Protein AF-W4UTH5-F1 (afdb_monomer_lite)

Radius of gyration: 25.4 Å; chains: 1; bounding box: 70×34×56 Å

Structure (mmCIF, N/CA/C/O backbone):
data_AF-W4UTH5-F1
#
_entry.id   AF-W4UTH5-F1
#
loop_
_atom_site.group_PDB
_atom_site.id
_atom_site.type_symbol
_atom_site.label_atom_id
_atom_site.label_alt_id
_atom_site.label_comp_id
_atom_site.label_asym_id
_atom_site.label_entity_id
_atom_site.label_seq_id
_atom_site.pdbx_PDB_ins_code
_atom_site.Cartn_x
_atom_site.Cartn_y
_atom_site.Cartn_z
_atom_site.occupancy
_atom_site.B_iso_or_equiv
_atom_site.auth_seq_id
_atom_site.auth_comp_id
_atom_site.auth_asym_id
_atom_site.auth_atom_id
_atom_site.pdbx_PDB_model_num
ATOM 1 N N . MET A 1 1 ? 49.641 19.601 -12.148 1.00 59.34 1 MET A N 1
ATOM 2 C CA . MET A 1 1 ? 48.219 20.022 -12.135 1.00 59.34 1 MET A CA 1
ATOM 3 C C . MET A 1 1 ? 47.250 18.957 -12.651 1.00 59.34 1 MET A C 1
ATOM 5 O O . MET A 1 1 ? 46.282 18.694 -11.956 1.00 59.34 1 MET A O 1
ATOM 9 N N . MET A 1 2 ? 47.511 18.288 -13.783 1.00 65.88 2 MET A N 1
ATOM 10 C CA . MET A 1 2 ? 46.559 17.342 -14.404 1.00 65.88 2 MET A CA 1
ATOM 11 C C . MET A 1 2 ? 46.146 16.145 -13.520 1.00 65.88 2 MET A C 1
ATOM 13 O O . MET A 1 2 ? 44.988 15.759 -13.511 1.00 65.88 2 MET A O 1
ATOM 17 N N . LYS A 1 3 ? 47.061 15.615 -12.693 1.00 69.50 3 LYS A N 1
ATOM 18 C CA . LYS A 1 3 ? 46.782 14.488 -11.779 1.00 69.50 3 LYS A CA 1
ATOM 19 C C . LYS A 1 3 ? 45.758 14.845 -10.690 1.00 69.50 3 LYS A C 1
ATOM 21 O O . LYS A 1 3 ? 44.856 14.064 -10.431 1.00 69.50 3 LYS A O 1
ATOM 26 N N . SER A 1 4 ? 45.879 16.038 -10.097 1.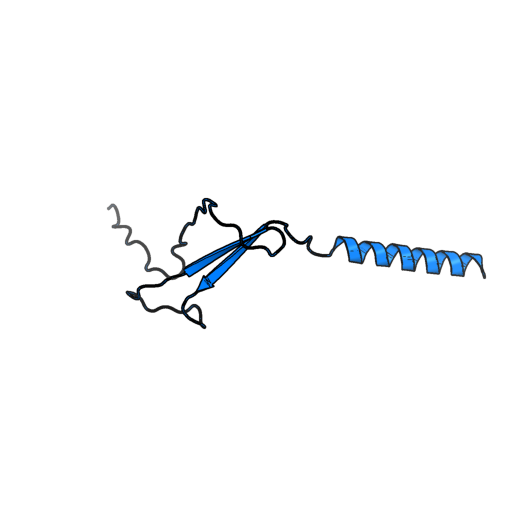00 77.12 4 SER A N 1
ATOM 27 C CA . SER A 1 4 ? 44.960 16.527 -9.055 1.00 77.12 4 SER A CA 1
ATOM 28 C C . SER A 1 4 ? 43.553 16.769 -9.613 1.00 77.12 4 SER A C 1
ATOM 30 O O . SER A 1 4 ? 42.567 16.403 -8.984 1.00 77.12 4 SER A O 1
ATOM 32 N N . LEU A 1 5 ? 43.460 17.276 -10.849 1.00 85.81 5 LEU A N 1
ATOM 33 C CA . LEU A 1 5 ? 42.184 17.442 -11.547 1.00 85.81 5 LEU A CA 1
ATOM 34 C C . LEU A 1 5 ? 41.489 16.094 -11.800 1.00 85.81 5 LEU A C 1
ATOM 36 O O . LEU A 1 5 ? 40.295 15.970 -11.545 1.00 85.81 5 LEU A O 1
ATOM 40 N N . CYS A 1 6 ? 42.233 15.067 -12.228 1.00 85.75 6 CYS A N 1
ATOM 41 C CA . CYS A 1 6 ? 41.679 13.723 -12.405 1.00 85.75 6 CYS A CA 1
ATOM 42 C C . CYS A 1 6 ? 41.175 13.115 -11.087 1.00 85.75 6 CYS A C 1
ATOM 44 O O . CYS A 1 6 ? 40.118 12.491 -11.079 1.00 85.75 6 CYS A O 1
ATOM 46 N N . PHE A 1 7 ?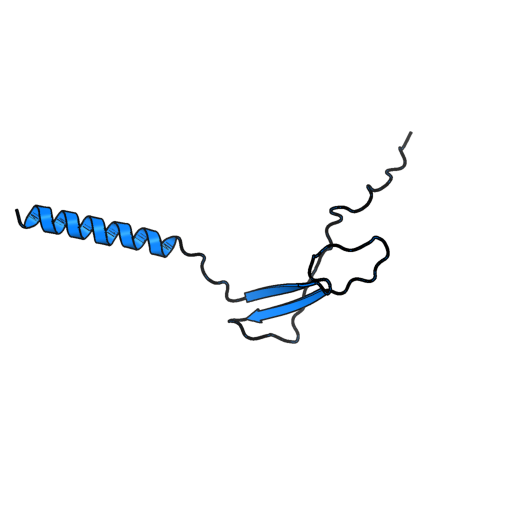 41.888 13.321 -9.971 1.00 88.94 7 PHE A N 1
ATOM 47 C CA . PHE A 1 7 ? 41.436 12.873 -8.647 1.00 88.94 7 PHE A CA 1
ATOM 48 C C . PHE A 1 7 ? 40.134 13.556 -8.214 1.00 88.94 7 PHE A C 1
ATOM 50 O O . PHE A 1 7 ? 39.246 12.900 -7.672 1.00 88.94 7 PHE A O 1
ATOM 57 N N . LEU A 1 8 ? 40.000 14.854 -8.488 1.00 90.88 8 LEU A N 1
ATOM 58 C CA . LEU A 1 8 ? 38.798 15.621 -8.161 1.00 90.88 8 LEU A CA 1
ATOM 59 C C . LEU A 1 8 ? 37.591 15.153 -8.987 1.00 90.88 8 LEU A C 1
ATOM 61 O O . LEU A 1 8 ? 36.493 15.006 -8.457 1.00 90.88 8 LEU A O 1
ATOM 65 N N . LEU A 1 9 ? 37.819 14.832 -10.264 1.00 91.19 9 LEU A N 1
ATOM 66 C CA . LEU A 1 9 ? 36.796 14.279 -11.151 1.00 91.19 9 LEU A CA 1
ATOM 67 C C . LEU A 1 9 ? 36.356 12.871 -10.710 1.00 91.19 9 LEU A C 1
ATOM 69 O O . LEU A 1 9 ? 35.165 12.574 -10.689 1.00 91.19 9 LEU A O 1
ATOM 73 N N . LEU A 1 10 ? 37.306 12.029 -10.292 1.00 90.94 10 LEU A N 1
ATOM 74 C CA . LEU A 1 10 ? 37.035 10.697 -9.741 1.00 90.94 10 LEU A CA 1
ATOM 75 C C . LEU A 1 10 ? 36.204 10.759 -8.454 1.00 90.94 10 LEU A C 1
ATOM 77 O O . LEU A 1 10 ? 35.251 9.996 -8.314 1.00 90.94 10 LEU A O 1
ATOM 81 N N . MET A 1 11 ? 36.517 11.688 -7.547 1.00 89.25 11 MET A N 1
ATOM 82 C CA . MET A 1 11 ? 35.735 11.909 -6.324 1.00 89.25 11 MET A CA 1
ATOM 83 C C . MET A 1 11 ? 34.298 12.352 -6.625 1.00 89.25 11 MET A C 1
ATOM 85 O O . MET A 1 11 ? 33.368 11.893 -5.965 1.00 89.25 11 MET A O 1
ATOM 89 N N . LEU A 1 12 ? 34.103 13.202 -7.639 1.00 89.38 12 LEU A N 1
ATOM 90 C CA . LEU A 1 12 ? 32.775 13.663 -8.053 1.00 89.38 12 LEU A CA 1
ATOM 91 C C . LEU A 1 12 ? 31.927 12.528 -8.656 1.00 89.38 12 LEU A C 1
ATOM 93 O O . LEU A 1 12 ? 30.735 12.419 -8.388 1.00 89.38 12 LEU A O 1
ATOM 97 N N . ILE A 1 13 ? 32.545 11.658 -9.458 1.00 87.56 13 ILE A N 1
ATOM 98 C CA . ILE A 1 13 ? 31.860 10.493 -10.034 1.00 87.56 13 ILE A CA 1
ATOM 99 C C . ILE A 1 13 ? 31.517 9.481 -8.933 1.00 87.56 13 ILE A C 1
ATOM 101 O O . ILE A 1 13 ? 30.413 8.938 -8.919 1.00 87.56 13 ILE A O 1
ATOM 105 N N . ALA A 1 14 ? 32.432 9.257 -7.985 1.00 87.38 14 ALA A N 1
ATOM 106 C CA . ALA A 1 14 ? 32.209 8.353 -6.860 1.00 87.38 14 ALA A CA 1
ATOM 107 C C . ALA A 1 14 ? 31.066 8.830 -5.947 1.00 87.38 14 ALA A C 1
ATOM 109 O O . ALA A 1 14 ? 30.246 8.017 -5.523 1.00 87.38 14 ALA A O 1
ATOM 110 N N . SER A 1 15 ? 30.958 10.137 -5.681 1.00 83.50 15 SER A N 1
ATOM 111 C CA . SER A 1 15 ? 29.871 10.681 -4.855 1.00 83.50 15 SER A CA 1
ATOM 112 C C . SER A 1 15 ? 28.503 10.582 -5.537 1.00 83.50 15 SER A C 1
ATOM 114 O O . SER A 1 15 ? 27.503 10.319 -4.869 1.00 83.50 15 SER A O 1
ATOM 116 N N . MET A 1 16 ? 28.451 10.708 -6.865 1.00 80.94 16 MET A N 1
ATOM 117 C CA . MET A 1 16 ? 27.208 10.590 -7.628 1.00 80.94 16 MET A CA 1
ATOM 118 C C . MET A 1 16 ? 26.629 9.167 -7.589 1.00 80.94 16 MET A C 1
ATOM 120 O O . MET A 1 16 ? 25.411 9.014 -7.549 1.00 80.94 16 MET A O 1
ATOM 124 N N . GLN A 1 17 ? 27.469 8.125 -7.513 1.00 77.69 17 GLN A N 1
ATOM 125 C CA . GLN A 1 17 ? 27.005 6.733 -7.404 1.00 77.69 17 GLN A CA 1
ATOM 126 C C . GLN A 1 17 ? 26.236 6.464 -6.102 1.00 77.69 17 GLN A C 1
ATOM 128 O O . GLN A 1 17 ? 25.243 5.739 -6.121 1.00 77.69 17 GLN A O 1
ATOM 133 N N . VAL A 1 18 ? 26.631 7.088 -4.985 1.00 75.00 18 VAL A N 1
ATOM 134 C CA . VAL A 1 18 ? 25.963 6.921 -3.679 1.00 75.00 18 VAL A CA 1
ATOM 135 C C . VAL A 1 18 ? 24.513 7.424 -3.716 1.00 75.00 18 VAL A C 1
ATOM 137 O O . VAL A 1 18 ? 23.642 6.845 -3.071 1.00 75.00 18 VAL A O 1
ATOM 140 N N . ALA A 1 19 ? 24.224 8.450 -4.521 1.00 72.12 19 ALA A N 1
ATOM 141 C CA . ALA A 1 19 ? 22.876 8.998 -4.662 1.00 72.12 19 ALA A CA 1
ATOM 142 C C . ALA A 1 19 ? 21.903 8.055 -5.399 1.00 72.12 19 ALA A C 1
ATOM 144 O O . ALA A 1 19 ? 20.701 8.105 -5.139 1.00 72.12 19 ALA A O 1
ATOM 145 N N . LEU A 1 20 ? 22.393 7.174 -6.283 1.00 66.56 20 LEU A N 1
ATOM 146 C CA . LEU A 1 20 ? 21.545 6.202 -6.991 1.00 66.56 20 LEU A CA 1
ATOM 147 C C . LEU A 1 20 ? 21.116 5.032 -6.097 1.00 66.56 20 LEU A C 1
ATOM 149 O O . LEU A 1 20 ? 19.983 4.572 -6.205 1.00 66.56 20 LEU A O 1
ATOM 153 N N . PHE A 1 21 ? 21.977 4.583 -5.179 1.00 68.31 21 PHE A N 1
ATOM 154 C CA . PHE A 1 21 ? 21.636 3.507 -4.237 1.00 68.31 21 PHE A CA 1
ATOM 155 C C . PHE A 1 21 ? 20.611 3.927 -3.170 1.00 68.31 21 PHE A C 1
ATOM 157 O O . PHE A 1 21 ? 20.019 3.065 -2.526 1.00 68.31 21 PHE A O 1
ATOM 164 N N . GLY A 1 22 ? 20.391 5.232 -2.981 1.00 68.50 22 GLY A N 1
ATOM 165 C CA . GLY A 1 22 ? 19.400 5.769 -2.046 1.00 68.50 22 GLY A CA 1
ATOM 166 C C . GLY A 1 22 ? 17.985 5.889 -2.614 1.00 68.50 22 GLY A C 1
ATOM 167 O O . GLY A 1 22 ? 17.076 6.276 -1.879 1.00 68.50 22 GLY A O 1
ATOM 168 N N . GLN A 1 23 ? 17.774 5.593 -3.902 1.00 72.62 23 GLN A N 1
ATOM 169 C CA . GLN A 1 23 ? 16.433 5.645 -4.475 1.00 72.62 23 GLN A CA 1
ATOM 170 C C . GLN A 1 23 ? 15.600 4.463 -3.962 1.00 72.62 23 GLN A C 1
ATOM 172 O O . GLN A 1 23 ? 16.073 3.324 -3.996 1.00 72.62 23 GLN A O 1
ATOM 177 N N . PRO A 1 24 ? 14.362 4.696 -3.488 1.00 71.06 24 PRO A N 1
ATOM 178 C CA . PRO A 1 24 ? 13.471 3.612 -3.109 1.00 71.06 24 PRO A CA 1
ATOM 179 C C . PRO A 1 24 ? 13.290 2.681 -4.307 1.00 71.06 24 PRO A C 1
ATOM 181 O O . PRO A 1 24 ? 12.804 3.105 -5.354 1.00 71.06 24 PRO A O 1
ATOM 184 N N . GLN A 1 25 ? 13.691 1.416 -4.171 1.00 68.81 25 GLN A N 1
ATOM 185 C CA . GLN A 1 25 ? 13.475 0.438 -5.229 1.00 68.81 25 GLN A CA 1
ATOM 186 C C . GLN A 1 25 ? 11.968 0.277 -5.433 1.00 68.81 25 GLN A C 1
ATOM 188 O O . GLN A 1 25 ? 11.255 -0.126 -4.506 1.00 68.81 25 GLN A O 1
ATOM 193 N N . GLU A 1 26 ? 11.484 0.585 -6.637 1.00 70.25 26 GLU A N 1
ATOM 194 C CA . GLU A 1 26 ? 10.083 0.365 -6.966 1.00 70.25 26 GLU A CA 1
ATOM 195 C C . GLU A 1 26 ? 9.736 -1.105 -6.736 1.00 70.25 26 GLU A C 1
ATOM 197 O O . GLU A 1 26 ? 10.361 -2.030 -7.267 1.00 70.25 26 GLU A O 1
ATOM 202 N N . ARG A 1 27 ? 8.749 -1.332 -5.869 1.00 77.00 27 ARG A N 1
ATOM 203 C CA . ARG A 1 27 ? 8.245 -2.673 -5.611 1.00 77.00 27 ARG A CA 1
ATOM 204 C C . ARG A 1 27 ? 7.422 -3.111 -6.815 1.00 77.00 27 ARG A C 1
ATOM 206 O O . ARG A 1 27 ? 6.543 -2.386 -7.272 1.00 77.00 27 ARG A O 1
ATOM 213 N N . LEU A 1 28 ? 7.686 -4.332 -7.279 1.00 82.00 28 LEU A N 1
ATOM 214 C CA . LEU A 1 28 ? 6.946 -4.948 -8.382 1.00 82.00 28 LEU A CA 1
ATOM 215 C C . LEU A 1 28 ? 5.461 -5.116 -8.055 1.00 82.00 28 LEU A C 1
ATOM 217 O O . LEU A 1 28 ? 4.646 -5.074 -8.966 1.00 82.00 28 LEU A O 1
ATOM 221 N N . ILE A 1 29 ? 5.123 -5.313 -6.778 1.00 86.00 29 ILE A N 1
ATOM 222 C CA . ILE A 1 29 ? 3.749 -5.433 -6.293 1.00 86.00 29 ILE A CA 1
ATOM 223 C C . ILE A 1 29 ? 3.422 -4.188 -5.471 1.00 86.00 29 ILE A C 1
ATOM 225 O O . ILE A 1 29 ? 4.134 -3.874 -4.514 1.00 86.00 29 ILE A O 1
ATOM 229 N N . LYS A 1 30 ? 2.339 -3.501 -5.832 1.00 89.12 30 LYS A N 1
ATOM 230 C CA . LYS A 1 30 ? 1.783 -2.360 -5.099 1.00 89.12 30 LYS A CA 1
ATOM 231 C C . LYS A 1 30 ? 0.347 -2.702 -4.708 1.00 89.12 30 LYS A C 1
ATOM 233 O O . LYS A 1 30 ? -0.415 -3.196 -5.532 1.00 89.12 30 LYS A O 1
ATOM 238 N N . VAL A 1 31 ? -0.026 -2.441 -3.459 1.00 88.94 31 VAL A N 1
ATOM 239 C CA . VAL A 1 31 ? -1.413 -2.578 -2.995 1.00 88.94 31 VAL A CA 1
ATOM 240 C C . VAL A 1 31 ? -1.963 -1.181 -2.780 1.00 88.94 31 VAL A C 1
ATOM 242 O O . VAL A 1 31 ? -1.465 -0.436 -1.939 1.00 88.94 31 VAL A O 1
ATOM 245 N N . GLN A 1 32 ? -2.967 -0.813 -3.565 1.00 88.00 32 GLN A N 1
ATOM 246 C CA . GLN A 1 32 ? -3.634 0.473 -3.460 1.00 88.00 32 GLN A CA 1
ATOM 247 C C . GLN A 1 32 ? -4.960 0.292 -2.726 1.00 88.00 32 GLN A C 1
ATOM 249 O O . GLN A 1 32 ? -5.833 -0.447 -3.178 1.00 88.00 32 GLN A O 1
ATOM 254 N N . VAL A 1 33 ? -5.115 0.998 -1.608 1.00 88.88 33 VAL A N 1
ATOM 255 C CA . VAL A 1 33 ? -6.361 1.056 -0.840 1.00 88.88 33 VAL A CA 1
ATOM 256 C C . VAL A 1 33 ? -6.924 2.459 -0.989 1.00 88.88 33 VAL A C 1
ATOM 258 O O . VAL A 1 33 ? -6.274 3.436 -0.630 1.00 88.88 33 VAL A O 1
ATOM 261 N N . THR A 1 34 ? -8.108 2.575 -1.580 1.00 87.56 34 THR A N 1
ATOM 262 C CA . THR A 1 34 ? -8.779 3.862 -1.785 1.00 87.56 34 THR A CA 1
ATOM 263 C C . THR A 1 34 ? -10.077 3.890 -0.979 1.00 87.56 34 THR A C 1
ATOM 265 O O . THR A 1 34 ? -10.923 3.008 -1.173 1.00 87.56 34 THR A O 1
ATOM 268 N N . PRO A 1 35 ? -10.246 4.859 -0.063 1.00 86.06 35 PRO A N 1
ATOM 269 C CA . PRO A 1 35 ? -11.502 5.046 0.647 1.00 86.06 35 PRO A CA 1
ATOM 270 C C . PRO A 1 35 ? -12.599 5.541 -0.298 1.00 86.06 35 PRO A C 1
ATOM 272 O O . PRO A 1 35 ? -12.334 6.188 -1.308 1.00 86.06 35 PRO A O 1
ATOM 275 N N . SER A 1 36 ? -13.849 5.273 0.064 1.00 81.00 36 SER A N 1
ATOM 276 C CA . SER A 1 36 ? -15.015 5.875 -0.597 1.00 81.00 36 SER A CA 1
ATOM 277 C C . SER A 1 36 ? -15.175 7.364 -0.262 1.00 81.00 36 SER A C 1
ATOM 279 O O . SER A 1 36 ? -15.700 8.114 -1.082 1.00 81.00 36 SER A O 1
ATOM 281 N N . SER A 1 37 ? -14.696 7.802 0.908 1.00 79.06 37 SER A N 1
ATOM 282 C CA . SER A 1 37 ? -14.698 9.206 1.336 1.00 79.06 37 SER A CA 1
ATOM 283 C C . SER A 1 37 ? -13.370 9.903 1.025 1.00 79.06 37 SER A C 1
ATOM 285 O O . SER A 1 37 ? -12.299 9.392 1.351 1.00 79.06 37 SER A O 1
ATOM 287 N N . THR A 1 38 ? -13.434 11.111 0.459 1.00 74.56 38 THR A N 1
ATOM 288 C CA . THR A 1 38 ? -12.266 11.937 0.092 1.00 74.56 38 THR A CA 1
ATOM 289 C C . THR A 1 38 ? -11.357 12.262 1.281 1.00 74.56 38 THR A C 1
ATOM 291 O O . THR A 1 38 ? -10.145 12.371 1.117 1.00 74.56 38 THR A O 1
ATOM 294 N N . ASN A 1 39 ? -11.922 12.397 2.483 1.00 78.50 39 ASN A N 1
ATOM 295 C CA . ASN A 1 39 ? -11.200 12.912 3.649 1.00 78.50 39 ASN A CA 1
ATOM 296 C C . ASN A 1 39 ? -10.782 11.830 4.652 1.00 78.50 39 ASN A C 1
ATOM 298 O O . ASN A 1 39 ? -10.292 12.185 5.717 1.00 78.50 39 ASN A O 1
ATOM 302 N N . TRP A 1 40 ? -10.993 10.538 4.357 1.00 76.12 40 TRP A N 1
ATOM 303 C CA . TRP A 1 40 ? -10.683 9.398 5.249 1.00 76.12 40 TRP A CA 1
ATOM 304 C C . TRP A 1 40 ? -11.384 9.407 6.624 1.00 76.12 40 TRP A C 1
ATOM 306 O O . TRP A 1 40 ? -11.235 8.468 7.400 1.00 76.12 40 TRP A O 1
ATOM 316 N N . LEU A 1 41 ? -12.167 10.444 6.918 1.00 79.44 41 LEU A N 1
ATOM 317 C CA . LEU A 1 41 ? -12.958 10.588 8.128 1.00 79.44 41 LEU A CA 1
ATOM 318 C C . LEU A 1 41 ? -14.322 9.940 7.921 1.00 79.44 41 LEU A C 1
ATOM 320 O O . LEU 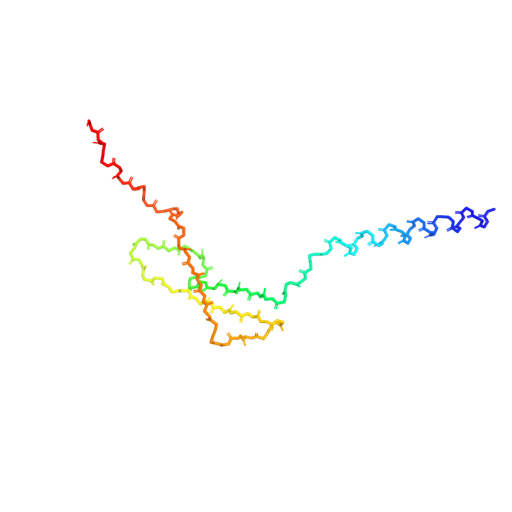A 1 41 ? -15.013 10.236 6.943 1.00 79.44 41 LEU A O 1
ATOM 324 N N . TYR A 1 42 ? -14.700 9.098 8.876 1.00 77.12 42 TYR A N 1
ATOM 325 C CA . TYR A 1 42 ? -15.973 8.396 8.893 1.00 77.12 42 TYR A CA 1
ATOM 326 C C . TYR A 1 42 ? -16.657 8.580 10.235 1.00 77.12 42 TYR A C 1
ATOM 328 O O . TYR A 1 42 ? -16.006 8.637 11.284 1.00 77.12 42 TYR A O 1
ATOM 336 N N . THR A 1 43 ? -17.981 8.669 10.201 1.00 80.50 43 THR A N 1
ATOM 337 C CA . THR A 1 43 ? -18.774 8.766 11.423 1.00 80.50 43 THR A CA 1
ATOM 338 C C . THR A 1 43 ? -19.055 7.379 12.012 1.00 80.50 43 THR A C 1
ATOM 340 O O . THR A 1 43 ? -19.219 6.406 11.270 1.00 80.50 43 THR A O 1
ATOM 343 N N . PRO A 1 44 ? -19.120 7.236 13.350 1.00 80.31 44 PRO A N 1
ATOM 344 C CA . PRO A 1 44 ? -19.495 5.965 13.960 1.00 80.31 44 PRO A CA 1
ATOM 345 C C . PRO A 1 44 ? -20.874 5.497 13.475 1.00 80.31 44 PRO A C 1
ATOM 347 O O . PRO A 1 44 ? -21.857 6.225 13.595 1.00 80.31 44 PRO A O 1
ATOM 350 N N . GLY A 1 45 ? -20.947 4.268 12.960 1.00 78.31 45 GLY A N 1
ATOM 351 C CA . GLY A 1 45 ? -22.177 3.670 12.420 1.00 78.31 45 GLY A CA 1
ATOM 352 C C . GLY A 1 45 ? -22.349 3.813 10.904 1.00 78.31 45 GLY A C 1
ATOM 353 O O . GLY A 1 45 ? -23.294 3.260 10.340 1.00 78.31 45 GLY A O 1
ATOM 354 N N . GLU A 1 46 ? -21.432 4.501 10.229 1.00 80.81 46 GLU A N 1
ATOM 355 C CA . GLU A 1 46 ? -21.427 4.630 8.776 1.00 80.81 46 GLU A CA 1
ATOM 356 C C . GLU A 1 46 ? -20.951 3.335 8.098 1.00 80.81 46 GLU A C 1
ATOM 358 O O . GLU A 1 46 ? -19.980 2.703 8.519 1.00 80.81 46 GLU A O 1
ATOM 363 N N . LYS A 1 47 ? -21.639 2.920 7.027 1.00 80.94 47 LYS A N 1
ATOM 364 C CA . LYS A 1 47 ? -21.196 1.787 6.207 1.00 80.94 47 LYS A CA 1
ATOM 365 C C . LYS A 1 47 ? -20.091 2.249 5.268 1.00 80.94 47 LYS A C 1
ATOM 367 O O . LYS A 1 47 ? -20.367 2.866 4.243 1.00 80.94 47 LYS A O 1
ATOM 372 N N . ILE A 1 48 ? -18.858 1.901 5.605 1.00 82.12 48 ILE A N 1
ATOM 373 C CA . ILE A 1 48 ? -17.681 2.250 4.812 1.00 82.12 48 ILE A CA 1
ATOM 374 C C . ILE A 1 48 ? -17.362 1.157 3.794 1.00 82.12 48 ILE A C 1
ATOM 376 O O . ILE A 1 48 ? -17.515 -0.035 4.060 1.00 82.12 48 ILE A O 1
ATOM 380 N N . GLN A 1 49 ? -16.910 1.575 2.616 1.00 84.75 49 GLN A N 1
ATOM 381 C CA . GLN A 1 49 ? -16.386 0.684 1.585 1.00 84.75 49 GLN A CA 1
ATOM 382 C C . GLN A 1 49 ? -14.986 1.144 1.191 1.00 84.75 49 GLN A C 1
ATOM 384 O O . GLN A 1 49 ? -14.758 2.340 0.976 1.00 84.75 49 GLN A O 1
ATOM 389 N N . PHE A 1 50 ? -14.072 0.182 1.082 1.00 86.12 50 PHE A N 1
ATOM 390 C CA . PHE A 1 50 ? -12.712 0.387 0.600 1.00 86.12 50 PHE A CA 1
ATOM 391 C C . PHE A 1 50 ? -12.527 -0.364 -0.706 1.00 86.12 50 PHE A C 1
ATOM 393 O O . PHE A 1 50 ? -12.861 -1.546 -0.809 1.00 86.12 50 PHE A O 1
ATOM 400 N N . LYS A 1 51 ? -11.965 0.317 -1.701 1.00 88.88 51 LYS A N 1
ATOM 401 C CA . LYS A 1 51 ? -11.534 -0.328 -2.935 1.00 88.88 51 LYS A CA 1
ATOM 402 C C . LYS A 1 51 ? -10.076 -0.734 -2.780 1.00 88.88 51 LYS A C 1
ATOM 404 O O . LYS A 1 51 ? -9.220 0.129 -2.592 1.00 88.88 51 LYS A O 1
ATOM 409 N N . VAL A 1 52 ? -9.809 -2.032 -2.875 1.00 89.12 52 VAL A N 1
ATOM 410 C CA . VAL A 1 52 ? -8.455 -2.593 -2.844 1.00 89.12 52 VAL A CA 1
ATOM 411 C C . VAL A 1 52 ? -8.087 -3.055 -4.248 1.00 89.12 52 VAL A C 1
ATOM 413 O O . VAL A 1 52 ? -8.841 -3.803 -4.868 1.00 89.12 52 VAL A O 1
ATOM 416 N N . VAL A 1 53 ? -6.950 -2.590 -4.762 1.00 91.19 53 VAL A N 1
ATOM 417 C CA . VAL A 1 53 ? -6.410 -2.987 -6.069 1.00 91.19 53 VAL A CA 1
ATOM 418 C C . VAL A 1 53 ? -4.968 -3.435 -5.884 1.00 91.19 53 VAL A C 1
ATOM 420 O O . VAL A 1 53 ? -4.146 -2.692 -5.346 1.00 91.19 53 VAL A O 1
ATOM 423 N N . VAL A 1 54 ? -4.658 -4.645 -6.344 1.00 90.44 54 VAL A N 1
ATOM 424 C CA . VAL A 1 54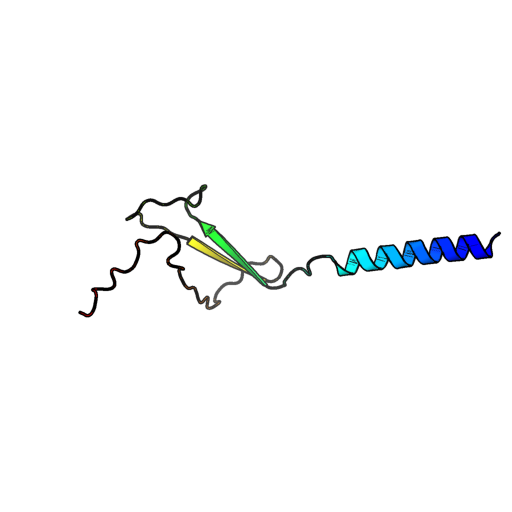 ? -3.286 -5.155 -6.390 1.00 90.44 54 VAL A CA 1
ATOM 425 C C . VAL A 1 54 ? -2.731 -4.889 -7.782 1.00 90.44 54 VAL A C 1
ATOM 427 O O . VAL A 1 54 ? -3.302 -5.312 -8.785 1.00 90.44 54 VAL A O 1
ATOM 430 N N . LEU A 1 55 ? -1.623 -4.165 -7.845 1.00 91.44 55 LEU A N 1
ATOM 431 C CA . LEU A 1 55 ? -0.931 -3.809 -9.073 1.00 91.44 55 LEU A CA 1
ATOM 432 C C . LEU A 1 55 ? 0.377 -4.588 -9.137 1.00 91.44 55 LEU A C 1
ATOM 434 O O . LEU A 1 55 ? 1.165 -4.558 -8.190 1.00 91.44 55 LEU A O 1
ATOM 438 N N . LYS A 1 56 ? 0.635 -5.238 -10.269 1.00 89.38 56 LYS A N 1
ATOM 439 C CA . LYS A 1 56 ? 1.940 -5.814 -10.590 1.00 89.38 56 LYS A CA 1
ATOM 440 C C . LYS A 1 56 ? 2.523 -5.052 -11.769 1.00 89.38 56 LYS A C 1
ATOM 442 O O . LYS A 1 56 ? 1.943 -5.090 -12.848 1.00 89.38 56 LYS A O 1
ATOM 447 N N . CYS A 1 57 ? 3.636 -4.351 -11.562 1.00 87.25 57 CYS A N 1
ATOM 448 C CA . CYS A 1 57 ? 4.216 -3.446 -12.564 1.00 87.25 57 CYS A CA 1
ATOM 449 C C . CYS A 1 57 ? 3.167 -2.475 -13.149 1.00 87.25 57 CYS A C 1
ATOM 451 O O . CYS A 1 57 ? 3.038 -2.353 -14.361 1.00 87.25 57 CYS A O 1
ATOM 453 N N . ASP A 1 58 ? 2.361 -1.867 -12.272 1.00 86.19 58 ASP A N 1
ATOM 454 C CA . ASP A 1 58 ? 1.270 -0.935 -12.609 1.00 86.19 58 ASP A CA 1
ATOM 455 C C . ASP A 1 58 ? 0.091 -1.535 -13.410 1.00 86.19 58 ASP A C 1
ATOM 457 O O . ASP A 1 58 ? -0.816 -0.811 -13.819 1.00 86.19 58 ASP A O 1
ATOM 461 N N . ILE A 1 59 ? 0.032 -2.864 -13.559 1.00 88.38 59 ILE A N 1
ATOM 462 C CA . ILE A 1 59 ? -1.099 -3.580 -14.168 1.00 88.38 59 ILE A CA 1
ATOM 463 C C . ILE A 1 59 ? -1.980 -4.193 -13.065 1.00 88.38 59 ILE A C 1
ATOM 465 O O . ILE A 1 59 ? -1.466 -4.988 -12.266 1.00 88.38 59 ILE A O 1
ATOM 469 N N . PRO A 1 60 ? -3.295 -3.895 -13.025 1.00 90.31 60 PRO A N 1
ATOM 470 C CA . PRO A 1 60 ? -4.234 -4.532 -12.103 1.00 90.31 60 PRO A CA 1
ATOM 471 C C . PRO A 1 60 ? -4.229 -6.051 -12.250 1.00 90.31 60 PRO A C 1
ATOM 473 O O . PRO A 1 60 ? -4.280 -6.569 -13.365 1.00 90.31 60 PRO A O 1
ATOM 476 N N . GLN A 1 61 ? -4.135 -6.755 -11.127 1.00 90.00 61 GLN A N 1
ATOM 477 C CA . GLN A 1 61 ? -4.197 -8.211 -11.075 1.00 90.00 61 GLN A CA 1
ATOM 478 C C . GLN A 1 61 ? -5.519 -8.649 -10.445 1.00 90.00 61 GLN A C 1
ATOM 480 O O . GLN A 1 61 ? -5.842 -8.239 -9.330 1.00 90.00 61 GLN A O 1
ATOM 485 N N . ASP A 1 62 ? -6.242 -9.517 -11.150 1.00 87.81 62 ASP A N 1
ATOM 486 C CA . ASP A 1 62 ? -7.471 -10.147 -10.670 1.00 87.81 62 ASP A CA 1
ATOM 487 C C . ASP A 1 62 ? -7.182 -11.532 -10.064 1.00 87.81 62 ASP A C 1
ATOM 489 O O . ASP A 1 62 ? -6.177 -12.172 -10.377 1.00 87.81 62 ASP A O 1
ATOM 493 N N . GLY A 1 63 ? -8.075 -12.014 -9.193 1.00 85.62 63 GLY A N 1
ATOM 494 C CA . GLY A 1 63 ? -7.997 -13.368 -8.622 1.00 85.62 63 GLY A CA 1
ATOM 495 C C . GLY A 1 63 ? -6.942 -13.562 -7.524 1.00 85.62 63 GLY A C 1
ATOM 496 O O . GLY A 1 63 ? -6.579 -14.697 -7.228 1.00 85.62 63 GLY A O 1
ATOM 497 N N . MET A 1 64 ? -6.442 -12.479 -6.924 1.00 83.94 64 MET A N 1
ATOM 498 C CA . MET A 1 64 ? -5.511 -12.543 -5.793 1.00 83.94 64 MET A CA 1
ATOM 499 C C . MET A 1 64 ? -6.251 -12.627 -4.455 1.00 83.94 64 MET A C 1
ATOM 501 O O . MET A 1 64 ? -7.233 -11.920 -4.234 1.00 83.94 64 MET A O 1
ATOM 505 N N . GLU A 1 65 ? -5.744 -13.451 -3.540 1.00 86.88 65 GLU A N 1
ATOM 506 C CA . GLU A 1 65 ? -6.199 -13.478 -2.150 1.00 86.88 65 GLU A CA 1
ATOM 507 C C . GLU A 1 65 ? -5.531 -12.341 -1.366 1.00 86.88 65 GLU A C 1
ATOM 509 O O . GLU A 1 65 ? -4.309 -12.173 -1.405 1.00 86.88 65 GLU A O 1
ATOM 514 N N . VAL A 1 66 ? -6.339 -11.531 -0.680 1.00 85.44 66 VAL A N 1
ATOM 515 C CA . VAL A 1 66 ? -5.870 -10.396 0.120 1.00 85.44 66 VAL A CA 1
ATOM 516 C C . VAL A 1 66 ? -6.337 -10.583 1.554 1.00 85.44 66 VAL A C 1
ATOM 518 O O . VAL A 1 66 ? -7.532 -10.525 1.839 1.00 85.44 66 VAL A O 1
ATOM 521 N N . HIS A 1 67 ? -5.385 -10.765 2.465 1.00 89.75 67 HIS A N 1
ATOM 522 C CA . HIS A 1 67 ? -5.647 -10.750 3.899 1.00 89.75 67 HIS A CA 1
ATOM 523 C C . HIS A 1 67 ? -5.557 -9.316 4.414 1.00 89.75 67 HIS A C 1
ATOM 525 O O . HIS A 1 67 ? -4.585 -8.612 4.136 1.00 89.75 67 HIS A O 1
ATOM 531 N N . TYR A 1 68 ? -6.567 -8.887 5.164 1.00 84.94 68 TYR A N 1
ATOM 532 C CA . TYR A 1 68 ? -6.593 -7.575 5.793 1.00 84.94 68 TYR A CA 1
ATOM 533 C C . TYR A 1 68 ? -7.009 -7.702 7.255 1.00 84.94 68 TYR A C 1
ATOM 535 O O . TYR A 1 68 ? -7.800 -8.569 7.622 1.00 84.94 68 TYR A O 1
ATOM 543 N N . GLU A 1 69 ? -6.488 -6.799 8.073 1.00 84.25 69 GLU A N 1
ATOM 544 C CA . GLU A 1 69 ? -6.877 -6.625 9.463 1.00 84.25 69 GLU A CA 1
ATOM 545 C C . GLU A 1 69 ? -7.230 -5.154 9.659 1.00 84.25 69 GLU A C 1
ATOM 547 O O . GLU A 1 69 ? -6.532 -4.264 9.167 1.00 84.25 69 GLU A O 1
ATOM 552 N N . ILE A 1 70 ? -8.352 -4.896 10.323 1.00 80.25 70 ILE A N 1
ATOM 553 C CA . ILE A 1 70 ? -8.749 -3.536 10.669 1.00 80.25 70 ILE A CA 1
ATOM 554 C C . ILE A 1 70 ? -8.135 -3.243 12.028 1.00 80.25 70 ILE A C 1
ATOM 556 O O . ILE A 1 70 ? -8.523 -3.847 13.024 1.00 80.25 70 ILE A O 1
ATOM 560 N N . SER A 1 71 ? -7.189 -2.310 12.072 1.00 75.94 71 SER A N 1
ATOM 561 C CA . SER A 1 71 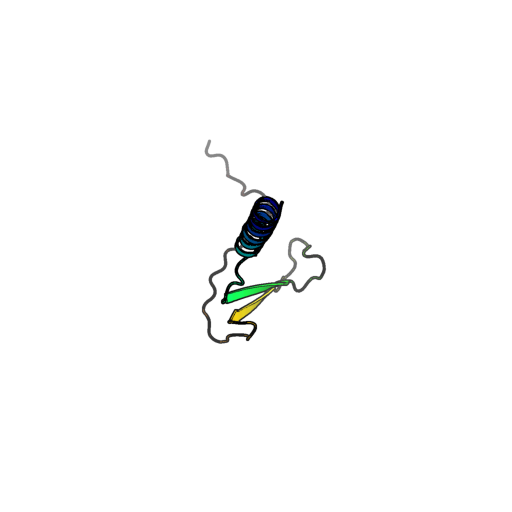? -6.703 -1.795 13.346 1.00 75.94 71 SER A CA 1
ATOM 562 C C . SER A 1 71 ? -7.826 -1.038 14.049 1.00 75.94 71 SER A C 1
ATOM 564 O O . SER A 1 71 ? -8.509 -0.215 13.442 1.00 75.94 71 SER A O 1
ATOM 566 N N . GLU A 1 72 ? -7.996 -1.280 15.344 1.00 75.50 72 GLU A N 1
ATOM 567 C CA . GLU A 1 72 ? -8.992 -0.608 16.189 1.00 75.50 72 GLU A CA 1
ATOM 568 C C . GLU A 1 72 ? -8.591 0.826 16.571 1.00 75.50 72 GLU A C 1
ATOM 570 O O . GLU A 1 72 ? -9.036 1.375 17.581 1.00 75.50 72 GLU A O 1
ATOM 575 N N . ASP A 1 73 ? -7.734 1.443 15.760 1.00 68.50 73 ASP A N 1
ATOM 576 C CA . ASP A 1 73 ? -7.266 2.800 15.976 1.00 68.50 73 ASP A CA 1
ATOM 577 C C . ASP A 1 73 ? -8.455 3.769 15.900 1.00 68.50 73 ASP A C 1
ATOM 579 O O . ASP A 1 73 ? -9.335 3.645 15.045 1.00 68.50 73 ASP A O 1
ATOM 583 N N . MET A 1 74 ? -8.525 4.698 16.852 1.00 67.25 74 MET A N 1
ATOM 584 C CA . MET A 1 74 ? -9.677 5.586 17.083 1.00 67.25 74 MET A CA 1
ATOM 585 C C . MET A 1 74 ? -11.030 4.900 17.395 1.00 67.25 74 MET A C 1
ATOM 587 O O . MET A 1 74 ? -12.053 5.589 17.466 1.00 67.25 74 MET A O 1
ATOM 591 N N . MET A 1 75 ? -11.082 3.583 17.640 1.00 72.56 75 MET A N 1
ATOM 592 C CA . MET A 1 75 ? -12.288 2.934 18.175 1.00 72.56 75 MET A CA 1
ATOM 593 C C . MET A 1 75 ? -12.416 3.155 19.689 1.00 72.56 75 MET A C 1
ATOM 595 O O . MET A 1 75 ? -11.471 3.539 20.381 1.00 72.56 75 MET A O 1
ATOM 599 N N . LYS A 1 76 ? -13.620 2.939 20.233 1.00 74.81 76 LYS A N 1
ATOM 600 C CA . LYS A 1 76 ? -13.820 3.035 21.685 1.00 74.81 76 LYS A CA 1
ATOM 601 C C . LYS A 1 76 ? -12.984 1.955 22.389 1.00 74.81 76 LYS A C 1
ATOM 603 O O . LYS A 1 76 ? -12.973 0.825 21.910 1.00 74.81 76 LYS A O 1
ATOM 608 N N . PRO A 1 77 ? -12.357 2.264 23.540 1.00 75.19 77 PRO A N 1
ATOM 609 C CA . PRO A 1 77 ? -11.636 1.269 24.321 1.00 75.19 77 PRO A CA 1
ATOM 610 C C . PRO A 1 77 ? -12.551 0.097 24.662 1.00 75.19 77 PRO A C 1
ATOM 612 O O . PRO A 1 77 ? -13.694 0.307 25.091 1.00 75.19 77 PRO A O 1
ATOM 615 N N . HIS A 1 78 ? -12.036 -1.123 24.522 1.00 73.19 78 HIS A N 1
ATOM 616 C CA . HIS A 1 78 ? -12.708 -2.303 25.049 1.00 73.19 78 HIS A CA 1
ATOM 617 C C . HIS A 1 78 ? -12.924 -2.102 26.545 1.00 73.19 78 HIS A C 1
ATOM 619 O O . HIS A 1 78 ? -11.984 -1.843 27.298 1.00 73.19 78 HIS A O 1
ATOM 625 N N . GLN A 1 79 ? -14.180 -2.167 26.979 1.00 70.19 79 GLN A N 1
ATOM 626 C CA . GLN A 1 79 ? -14.522 -2.126 28.394 1.00 70.19 79 GLN A CA 1
ATOM 627 C C . GLN A 1 79 ? -14.030 -3.438 29.010 1.00 70.19 79 GLN A C 1
ATOM 629 O O . GLN A 1 79 ? -14.744 -4.441 29.005 1.00 70.19 79 GLN A O 1
ATOM 634 N N . THR A 1 80 ? -12.798 -3.461 29.517 1.00 54.59 80 THR A N 1
ATOM 635 C CA . THR A 1 80 ? -12.344 -4.550 30.380 1.00 54.59 80 THR A CA 1
ATOM 636 C C . THR A 1 80 ? -13.177 -4.462 31.649 1.00 54.59 80 THR A C 1
ATOM 638 O O . THR A 1 80 ? -12.919 -3.622 32.511 1.00 54.59 80 THR A O 1
ATOM 641 N N . VAL A 1 81 ? -14.225 -5.283 31.745 1.00 57.47 81 VAL A N 1
ATOM 642 C CA . VAL A 1 81 ? -14.973 -5.462 32.990 1.00 57.47 81 VAL A CA 1
ATOM 643 C C . VAL A 1 81 ? -13.948 -5.906 34.023 1.00 57.47 81 VAL A C 1
ATOM 645 O O . VAL A 1 81 ? -13.379 -6.992 33.905 1.00 57.47 81 VAL A O 1
ATOM 648 N N . GLY A 1 82 ? -1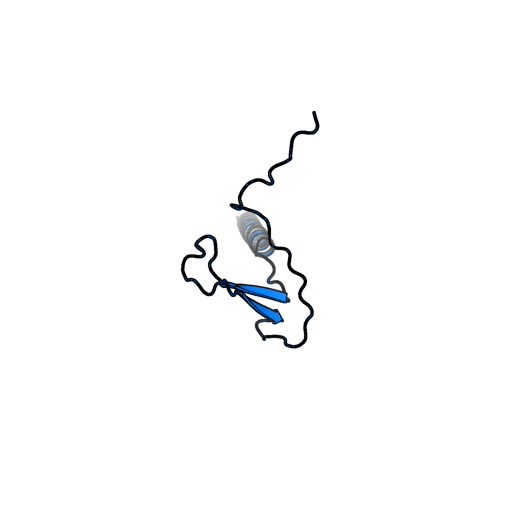3.646 -5.020 34.972 1.00 58.62 82 GLY A N 1
ATOM 649 C CA . GLY A 1 82 ? -12.690 -5.283 36.032 1.00 58.62 82 GLY A CA 1
ATOM 650 C C . GLY A 1 82 ? -13.045 -6.603 36.700 1.00 58.62 82 GLY A C 1
ATOM 651 O O . GLY A 1 82 ? -14.112 -6.735 37.297 1.00 58.62 82 GLY A O 1
ATOM 652 N N . ARG A 1 83 ? -12.161 -7.593 36.566 1.00 51.03 83 ARG A N 1
ATOM 653 C CA . ARG A 1 83 ? -12.136 -8.724 37.486 1.00 51.03 83 ARG A CA 1
ATOM 654 C C . ARG A 1 83 ? -11.711 -8.150 38.834 1.00 51.03 83 ARG A C 1
ATOM 656 O O . ARG A 1 83 ? -10.536 -7.840 39.019 1.00 51.03 83 ARG A O 1
ATOM 663 N N . LEU A 1 84 ? -12.711 -7.915 39.681 1.00 47.41 84 LEU A N 1
ATOM 664 C CA . LEU A 1 84 ? -12.559 -7.833 41.131 1.00 47.41 84 LEU A CA 1
ATOM 665 C C . LEU A 1 84 ? -11.932 -9.128 41.657 1.00 47.41 84 LEU A C 1
ATOM 667 O O . LEU A 1 84 ? -12.235 -10.198 41.073 1.00 47.41 84 LEU A O 1
#

pLDDT: mean 79.54, std 10.0, range [47.41, 91.44]

Organism: NCBI:txid1445607

Sequence (84 aa):
MMKSLCFLLLMLIASMQVALFGQPQERLIKVQVTPSSTNWLYTPGEKIQFKVVVLKCDIPQDGMEVHYEISEDMMKPHQTVGRL

Secondary structure (DSSP, 8-state):
-HHHHHHHHHHHHHHHHHHHHTSPPPPSEEEEEEESSTTS---TT----EEEEEEETTEE--S---------TTSPPP------

Foldseek 3Di:
DVVVVVVVVVVVVVVVVVVVVPDDDDDQKDKDKDWPDPVPDDDPPDDTDIDIFIHGNNHTDPDDDDDDDDPCVPPDDDPPPDPD